Protein AF-A0A714VJA6-F1 (afdb_monomer)

Mean predicted aligned error: 13.29 Å

InterPro domains:
  IPR001387 Cro/C1-type, helix-turn-helix domain [cd00093] (18-53)
  IPR010982 Lambda repressor-like, DNA-binding domain superfamily [G3DSA:1.10.260.40] (7-80)
  IPR010982 Lambda repressor-like, DNA-binding domain superfamily [SSF47413] (8-69)
  IPR031856 Bacterial antitoxin YdaS-like [PF15943] (9-71)

Radius of gyration: 27.44 Å; Cα contacts (8 Å, |Δi|>4): 83; chains: 1; bounding box: 68×62×43 Å

Organism: NCBI:txid220341

Foldseek 3Di:
DQDFLVLLQVLQVLLPHLVSVCVQQVHDSVVSVCCRSNVDQDDLVCQVSSCVSNVNPGHSCSRCVPDPVVVVVVPVPPPVPPPPPPPDCPDVVVVVVVVVVVVVPPD

pLDDT: mean 80.27, std 17.68, range [41.12, 96.56]

Structure (mmCIF, N/CA/C/O backbone):
data_AF-A0A714VJA6-F1
#
_entry.id   AF-A0A714VJA6-F1
#
loop_
_atom_site.group_PDB
_atom_site.id
_atom_site.type_symbol
_atom_site.label_atom_id
_atom_site.label_alt_id
_atom_site.label_comp_id
_atom_site.label_asym_id
_atom_site.label_entity_id
_atom_site.label_seq_id
_atom_site.pdbx_PDB_ins_code
_atom_site.Cartn_x
_atom_site.Cartn_y
_atom_site.Cartn_z
_atom_site.occupancy
_atom_site.B_iso_or_equiv
_atom_site.auth_seq_id
_atom_site.auth_comp_id
_atom_site.auth_asym_id
_atom_site.auth_atom_id
_atom_site.pdbx_PDB_model_num
ATOM 1 N N . MET A 1 1 ? 10.884 11.547 -15.392 1.00 52.66 1 MET A N 1
ATOM 2 C CA . MET A 1 1 ? 11.074 11.297 -13.942 1.00 52.66 1 MET A CA 1
ATOM 3 C C . MET A 1 1 ? 9.974 10.355 -13.475 1.00 52.66 1 MET A C 1
ATOM 5 O O . MET A 1 1 ? 8.820 10.625 -13.784 1.00 52.66 1 MET A O 1
ATOM 9 N N . LYS A 1 2 ? 10.295 9.232 -12.818 1.00 59.97 2 LYS A N 1
ATOM 10 C CA . LYS A 1 2 ? 9.258 8.334 -12.275 1.00 59.97 2 LYS A CA 1
ATOM 11 C C . LYS A 1 2 ? 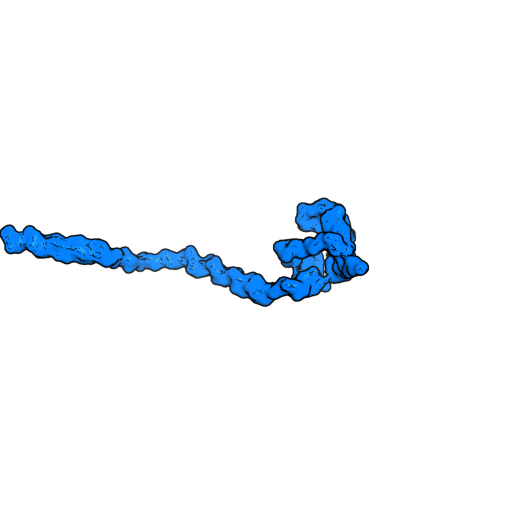8.635 9.003 -11.046 1.00 59.97 2 LYS A C 1
ATOM 13 O O . LYS A 1 2 ? 9.370 9.453 -10.172 1.00 59.97 2 LYS A O 1
ATOM 18 N N . LYS A 1 3 ? 7.308 9.133 -11.020 1.00 73.75 3 LYS A N 1
ATOM 19 C CA . LYS A 1 3 ? 6.573 9.774 -9.921 1.00 73.75 3 LYS A CA 1
ATOM 20 C C . LYS A 1 3 ? 6.476 8.783 -8.758 1.00 73.75 3 LYS A C 1
ATOM 22 O O . LYS A 1 3 ? 6.010 7.663 -8.951 1.00 73.75 3 LYS A O 1
ATOM 27 N N . GLU A 1 4 ? 6.960 9.177 -7.582 1.00 85.44 4 GLU A N 1
ATOM 28 C CA . GLU A 1 4 ? 6.865 8.366 -6.362 1.00 85.44 4 GLU A CA 1
ATOM 29 C C . GLU A 1 4 ? 5.384 8.188 -5.974 1.00 85.44 4 GLU A C 1
ATOM 31 O O . GLU A 1 4 ? 4.603 9.141 -6.040 1.00 85.44 4 GLU A O 1
ATOM 36 N N . ASN A 1 5 ? 4.979 6.982 -5.567 1.00 90.00 5 ASN A N 1
ATOM 37 C CA . ASN A 1 5 ? 3.635 6.726 -5.053 1.00 90.00 5 ASN A CA 1
ATOM 38 C C . ASN A 1 5 ? 3.557 7.172 -3.584 1.00 90.00 5 ASN A C 1
ATOM 40 O O . ASN A 1 5 ? 3.787 6.395 -2.652 1.00 90.00 5 ASN A O 1
ATOM 44 N N . TYR A 1 6 ? 3.266 8.460 -3.394 1.00 92.44 6 TYR A N 1
ATOM 45 C CA . TYR A 1 6 ? 3.201 9.094 -2.078 1.00 92.44 6 TYR A CA 1
ATOM 46 C C . TYR A 1 6 ? 2.137 8.463 -1.168 1.00 92.44 6 TYR A C 1
ATOM 48 O O . TYR A 1 6 ? 2.407 8.215 0.009 1.00 92.44 6 TYR A O 1
ATOM 56 N N . SER A 1 7 ? 0.964 8.129 -1.711 1.00 93.69 7 SER A N 1
ATOM 57 C CA . SER A 1 7 ? -0.127 7.502 -0.956 1.00 93.69 7 SER A CA 1
ATOM 58 C C . SER A 1 7 ? 0.296 6.145 -0.392 1.00 93.69 7 SER A C 1
ATOM 60 O O . SER A 1 7 ? 0.097 5.862 0.790 1.00 93.69 7 SER A O 1
ATOM 62 N N . PHE A 1 8 ? 0.986 5.330 -1.194 1.00 94.88 8 PHE A N 1
ATOM 63 C CA . PHE A 1 8 ? 1.498 4.040 -0.736 1.00 94.88 8 PHE A CA 1
ATOM 64 C C . PHE A 1 8 ? 2.643 4.181 0.284 1.00 94.88 8 PHE A C 1
ATOM 66 O O . PHE A 1 8 ? 2.717 3.424 1.254 1.00 94.88 8 PHE A O 1
ATOM 73 N N . LYS A 1 9 ? 3.512 5.187 0.128 1.00 94.69 9 LYS A N 1
ATOM 74 C CA . LYS A 1 9 ? 4.556 5.506 1.116 1.00 94.69 9 LYS A CA 1
ATOM 75 C C . LYS A 1 9 ? 3.957 5.896 2.470 1.00 94.69 9 LYS A C 1
ATOM 77 O O . LYS A 1 9 ? 4.416 5.410 3.503 1.00 94.69 9 LYS A O 1
ATOM 82 N N . ARG A 1 10 ? 2.907 6.721 2.466 1.00 95.56 10 ARG A N 1
ATOM 83 C CA . ARG A 1 10 ? 2.138 7.078 3.666 1.00 95.56 10 ARG A CA 1
ATOM 84 C C . ARG A 1 10 ? 1.473 5.849 4.288 1.00 95.56 10 ARG A C 1
ATOM 86 O O . ARG A 1 10 ? 1.571 5.671 5.497 1.00 95.56 10 ARG A O 1
ATOM 93 N N . ALA A 1 11 ? 0.887 4.963 3.481 1.00 95.19 11 ALA A N 1
ATOM 94 C CA . ALA A 1 11 ? 0.321 3.704 3.971 1.00 95.19 11 ALA A CA 1
ATOM 95 C C . ALA A 1 11 ? 1.371 2.842 4.691 1.00 95.19 11 ALA A C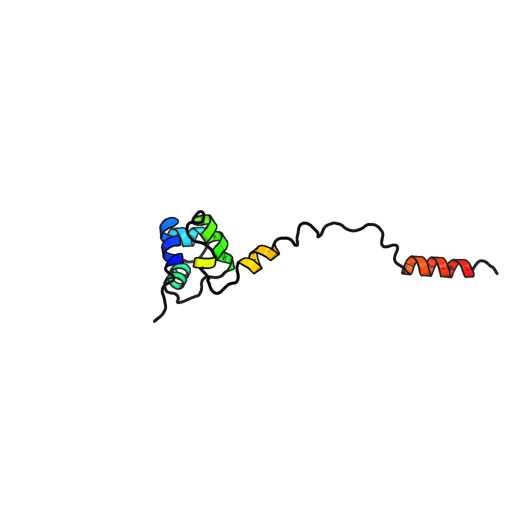 1
ATOM 97 O O . ALA A 1 11 ? 1.112 2.324 5.775 1.00 95.19 11 ALA A O 1
ATOM 98 N N . CYS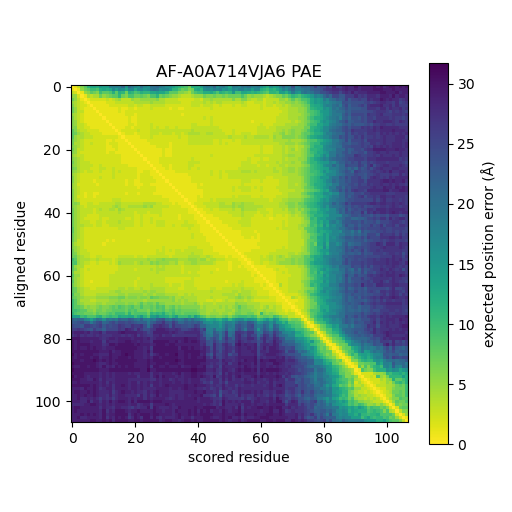 A 1 12 ? 2.584 2.743 4.134 1.00 95.00 12 CYS A N 1
ATOM 99 C CA . CYS A 1 12 ? 3.694 2.060 4.796 1.00 95.00 12 CYS A CA 1
ATOM 100 C C . CYS A 1 12 ? 4.008 2.693 6.156 1.00 95.00 12 CYS A C 1
ATOM 102 O O . CYS A 1 12 ? 4.207 1.961 7.115 1.00 95.00 12 CYS A O 1
ATOM 104 N N . ALA A 1 13 ? 4.024 4.025 6.268 1.00 94.56 13 ALA A N 1
ATOM 105 C CA . ALA A 1 13 ? 4.288 4.705 7.536 1.00 94.56 13 ALA A CA 1
ATOM 106 C C . ALA A 1 13 ? 3.232 4.383 8.610 1.00 94.56 13 ALA A C 1
ATOM 108 O O . ALA A 1 13 ? 3.597 4.103 9.748 1.00 94.56 13 ALA A O 1
ATOM 109 N N . VAL A 1 14 ? 1.947 4.336 8.239 1.00 94.62 14 VAL A N 1
ATOM 110 C CA . VAL A 1 14 ? 0.839 3.995 9.155 1.00 94.62 14 VAL A CA 1
ATOM 111 C C . VAL A 1 14 ? 0.947 2.559 9.681 1.00 94.62 14 VAL A C 1
ATOM 113 O O . VAL A 1 14 ? 0.672 2.309 10.849 1.00 94.62 14 VAL A O 1
ATOM 116 N N . VAL A 1 15 ? 1.376 1.618 8.837 1.00 92.94 15 VAL A N 1
ATOM 117 C CA . VAL A 1 15 ? 1.480 0.186 9.184 1.00 92.94 15 VAL A CA 1
ATOM 118 C C . VAL A 1 15 ? 2.750 -0.144 9.994 1.00 92.94 15 VAL A C 1
ATOM 120 O O . VAL A 1 15 ? 2.872 -1.246 10.522 1.00 92.94 15 VAL A O 1
ATOM 123 N N . GLY A 1 16 ? 3.696 0.793 10.134 1.00 93.94 16 GLY A N 1
ATOM 124 C CA . GLY A 1 16 ? 4.963 0.578 10.855 1.00 93.94 16 GLY A CA 1
ATOM 125 C C . GLY A 1 16 ? 6.193 0.402 9.955 1.00 93.94 16 GLY A C 1
ATOM 126 O O . GLY A 1 16 ? 7.213 -0.139 10.374 1.00 93.94 16 GLY A O 1
ATOM 127 N N . GLY A 1 17 ? 6.115 0.852 8.704 1.00 95.69 17 GLY A N 1
ATOM 128 C CA . GLY A 1 17 ? 7.215 0.922 7.744 1.00 95.69 17 GLY A CA 1
ATOM 129 C C . GLY A 1 17 ? 7.095 -0.047 6.564 1.00 95.69 17 GLY A C 1
ATOM 130 O O . GLY A 1 17 ? 6.193 -0.881 6.477 1.00 95.69 17 GLY A O 1
ATOM 131 N N . GLN A 1 18 ? 8.048 0.050 5.631 1.00 95.56 18 GLN A N 1
ATOM 132 C CA . GLN A 1 18 ? 8.076 -0.776 4.413 1.00 95.56 18 GLN A CA 1
ATOM 133 C C . GLN A 1 18 ? 8.226 -2.272 4.729 1.00 95.56 18 GLN A C 1
ATOM 135 O O . GLN A 1 18 ? 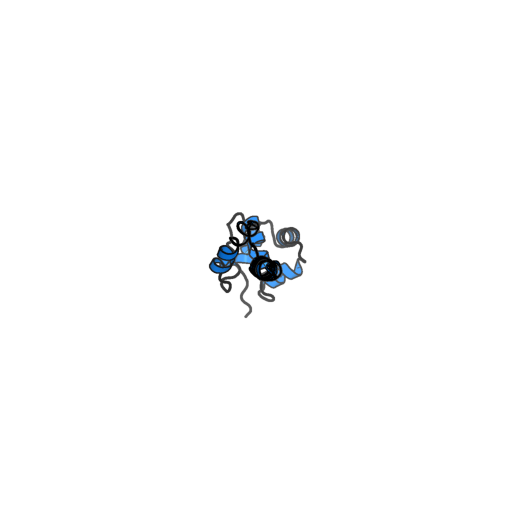7.573 -3.100 4.103 1.00 95.56 18 GLN A O 1
ATOM 140 N N . SER A 1 19 ? 9.045 -2.620 5.726 1.00 95.56 19 SER A N 1
ATOM 141 C CA . SER A 1 19 ? 9.252 -4.009 6.154 1.00 95.56 19 SER A CA 1
ATOM 142 C C . SER A 1 19 ? 8.004 -4.615 6.798 1.00 95.56 19 SER A C 1
ATOM 144 O O . SER A 1 19 ? 7.717 -5.788 6.573 1.00 95.56 19 SER A O 1
ATOM 146 N N . ALA A 1 20 ? 7.251 -3.827 7.573 1.00 95.88 20 ALA A N 1
ATOM 147 C CA . ALA A 1 20 ? 5.984 -4.264 8.158 1.00 95.88 20 ALA A CA 1
ATOM 148 C C . ALA A 1 20 ? 4.933 -4.491 7.062 1.00 95.88 20 ALA A C 1
ATOM 150 O O . ALA A 1 20 ? 4.299 -5.542 7.025 1.00 95.88 20 ALA A O 1
ATOM 151 N N . MET A 1 21 ? 4.833 -3.561 6.106 1.00 96.19 21 MET A N 1
ATOM 152 C CA . MET A 1 21 ? 3.952 -3.69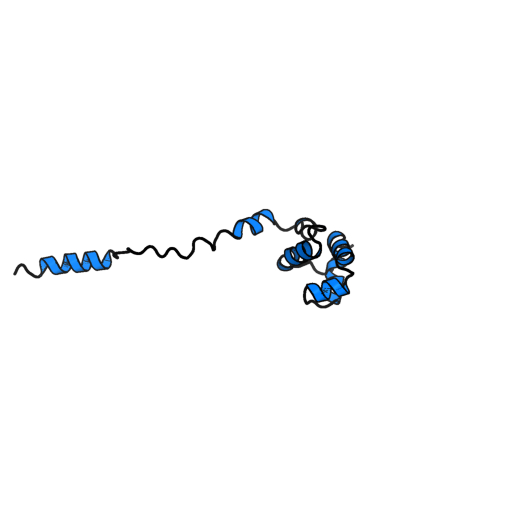6 4.943 1.00 96.19 21 MET A CA 1
ATOM 153 C C . MET A 1 21 ? 4.306 -4.917 4.077 1.00 96.19 21 MET A C 1
ATOM 155 O O . MET A 1 21 ? 3.414 -5.633 3.631 1.00 96.19 21 MET A O 1
ATOM 159 N N . ALA A 1 22 ? 5.597 -5.187 3.861 1.00 96.56 22 ALA A N 1
ATOM 160 C CA . ALA A 1 22 ? 6.065 -6.355 3.113 1.00 96.56 22 ALA A CA 1
ATOM 161 C C . ALA A 1 22 ? 5.610 -7.671 3.762 1.00 96.56 22 ALA A C 1
ATOM 163 O O . ALA A 1 22 ? 5.091 -8.544 3.073 1.00 96.56 22 ALA A O 1
ATOM 164 N N . ARG A 1 23 ? 5.738 -7.780 5.091 1.00 96.25 23 ARG A N 1
ATOM 165 C CA . ARG A 1 23 ? 5.262 -8.941 5.860 1.00 96.25 23 ARG A CA 1
ATOM 166 C C . ARG A 1 23 ? 3.742 -9.066 5.824 1.00 96.25 23 ARG A C 1
ATOM 168 O O . ARG A 1 23 ? 3.234 -10.163 5.652 1.00 96.25 23 ARG A O 1
ATOM 175 N N . LEU A 1 24 ? 3.025 -7.948 5.951 1.00 94.44 24 LEU A N 1
ATOM 176 C CA . LEU A 1 24 ? 1.560 -7.927 5.926 1.00 94.44 24 LEU A CA 1
ATOM 177 C C . LEU A 1 24 ? 1.002 -8.419 4.588 1.00 94.44 24 LEU A C 1
ATOM 179 O O . LEU A 1 24 ? 0.008 -9.136 4.558 1.00 94.44 24 LEU A O 1
ATOM 183 N N . LEU A 1 25 ? 1.634 -8.020 3.484 1.00 93.81 25 LEU A N 1
ATOM 184 C CA . LEU A 1 25 ? 1.207 -8.379 2.131 1.00 93.81 25 LEU A CA 1
ATOM 185 C C . LEU A 1 25 ? 1.835 -9.679 1.612 1.00 93.81 25 LEU A C 1
ATOM 187 O O . LEU A 1 25 ? 1.572 -10.034 0.460 1.00 93.81 25 LEU A O 1
ATOM 191 N N . ASP A 1 26 ? 2.666 -10.337 2.421 1.00 95.62 26 ASP A N 1
ATOM 192 C CA . ASP A 1 26 ? 3.470 -11.502 2.048 1.00 95.62 26 ASP A CA 1
ATOM 193 C C . ASP A 1 26 ? 4.232 -11.290 0.726 1.00 95.62 26 ASP A C 1
ATOM 195 O O . ASP A 1 26 ? 4.072 -11.992 -0.273 1.00 95.62 26 ASP A O 1
ATOM 199 N N . VAL A 1 27 ? 5.014 -10.208 0.676 1.00 95.50 27 VAL A N 1
ATOM 200 C CA . VAL A 1 27 ? 5.832 -9.847 -0.488 1.00 95.50 27 VAL A CA 1
ATOM 201 C C . VAL A 1 27 ? 7.259 -9.525 -0.106 1.00 95.50 27 VAL A C 1
ATOM 203 O O . VAL A 1 27 ? 7.578 -9.161 1.025 1.00 95.50 27 VAL A O 1
ATOM 206 N N . SER A 1 28 ? 8.135 -9.579 -1.106 1.00 95.94 28 SER A N 1
ATOM 207 C CA . SER A 1 28 ? 9.521 -9.176 -0.926 1.00 95.94 28 SER A CA 1
ATOM 208 C C . SER A 1 28 ? 9.624 -7.663 -0.622 1.00 95.94 28 SER A C 1
ATOM 210 O O . SER A 1 28 ? 8.950 -6.855 -1.275 1.00 95.94 28 SER A O 1
ATOM 212 N N . PRO A 1 29 ? 10.498 -7.230 0.308 1.00 94.31 29 PRO A N 1
ATOM 213 C CA . PRO A 1 29 ? 10.761 -5.807 0.549 1.00 94.31 29 PRO A CA 1
ATOM 214 C C . PRO A 1 29 ? 11.175 -5.013 -0.711 1.00 94.31 29 PRO A C 1
ATOM 216 O O . PRO A 1 29 ? 10.725 -3.873 -0.870 1.00 94.31 29 PRO A O 1
ATOM 219 N N . PRO A 1 30 ? 11.954 -5.581 -1.662 1.00 95.50 30 PRO A N 1
ATOM 220 C CA . PRO A 1 30 ? 12.215 -4.933 -2.946 1.00 95.50 30 PRO A CA 1
ATOM 221 C C . PRO A 1 30 ? 10.948 -4.609 -3.747 1.00 95.50 30 PRO A C 1
ATOM 223 O O . PRO A 1 30 ? 10.901 -3.555 -4.380 1.00 95.50 30 PRO A O 1
ATOM 226 N N . SER A 1 31 ? 9.910 -5.455 -3.702 1.00 95.44 31 SER A N 1
ATOM 227 C CA . SER A 1 31 ? 8.629 -5.188 -4.375 1.00 95.44 31 SER A CA 1
ATOM 228 C C . SER A 1 31 ? 7.963 -3.928 -3.823 1.00 95.44 31 SER A C 1
ATOM 230 O O . SER A 1 31 ? 7.548 -3.066 -4.595 1.00 95.44 31 SER A O 1
ATOM 232 N N . VAL A 1 32 ? 7.944 -3.772 -2.496 1.00 95.56 32 VAL A N 1
ATOM 233 C CA . VAL A 1 32 ? 7.409 -2.577 -1.821 1.00 95.56 32 VAL A CA 1
ATOM 234 C C . VAL A 1 32 ? 8.174 -1.324 -2.254 1.00 95.56 32 VAL A C 1
ATOM 236 O O 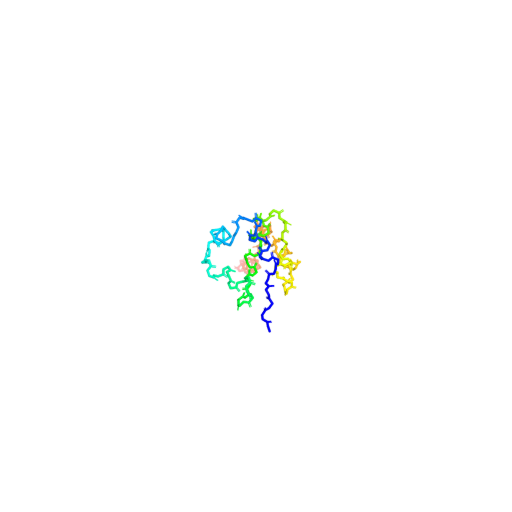. VAL A 1 32 ? 7.565 -0.329 -2.647 1.00 95.56 32 VAL A O 1
ATOM 239 N N . ASN A 1 33 ? 9.508 -1.384 -2.272 1.00 94.69 33 ASN A N 1
ATOM 240 C CA . ASN A 1 33 ? 10.346 -0.268 -2.717 1.00 94.69 33 ASN A CA 1
ATOM 241 C C . ASN A 1 33 ? 10.105 0.095 -4.196 1.00 94.69 33 ASN A C 1
ATOM 243 O O . ASN A 1 33 ? 10.070 1.272 -4.554 1.00 94.69 33 ASN A O 1
ATOM 247 N N . GLN A 1 34 ? 9.900 -0.898 -5.067 1.00 94.38 34 GLN A N 1
ATOM 248 C CA . GLN A 1 34 ? 9.573 -0.662 -6.478 1.00 94.38 34 GLN A CA 1
ATOM 249 C C . GLN A 1 34 ? 8.221 0.037 -6.657 1.00 94.38 34 GLN A C 1
ATOM 251 O O . GLN A 1 34 ? 8.114 0.894 -7.537 1.00 94.38 34 GLN A O 1
ATOM 256 N N . TRP A 1 35 ? 7.219 -0.295 -5.836 1.00 95.06 35 TRP A N 1
ATOM 257 C CA . TRP A 1 35 ? 5.912 0.371 -5.851 1.00 95.06 35 TRP A CA 1
ATOM 258 C C . TRP A 1 35 ? 6.001 1.815 -5.366 1.00 95.06 35 TRP A C 1
ATOM 260 O O . TRP A 1 35 ? 5.433 2.705 -5.995 1.00 95.06 35 TRP A O 1
ATOM 270 N N . ILE A 1 36 ? 6.776 2.068 -4.306 1.00 93.50 36 ILE A N 1
ATOM 271 C CA . ILE A 1 36 ? 7.027 3.427 -3.805 1.00 93.50 36 ILE A CA 1
ATOM 272 C C . ILE A 1 36 ? 7.713 4.262 -4.884 1.00 93.50 36 ILE A C 1
ATOM 274 O O . ILE A 1 36 ? 7.228 5.330 -5.231 1.00 93.50 36 ILE A O 1
ATOM 278 N N . LYS A 1 37 ? 8.789 3.756 -5.493 1.00 91.69 37 LYS A N 1
ATOM 279 C CA . LYS A 1 37 ? 9.538 4.474 -6.537 1.00 91.69 37 LYS A CA 1
ATOM 280 C C . LYS A 1 37 ? 8.804 4.586 -7.882 1.00 91.69 37 LYS A C 1
ATOM 282 O O . LYS A 1 37 ? 9.361 5.151 -8.823 1.00 91.69 37 LYS A O 1
ATOM 287 N N . GLY A 1 38 ? 7.612 3.998 -8.015 1.00 89.88 38 GLY A N 1
ATOM 288 C CA . GLY A 1 38 ? 6.880 3.945 -9.282 1.00 89.88 38 GLY A CA 1
ATOM 289 C C . GLY A 1 38 ? 7.628 3.182 -10.383 1.00 89.88 38 GLY A C 1
ATOM 290 O O . GLY A 1 38 ? 7.404 3.413 -11.567 1.00 89.88 38 GLY A O 1
ATOM 291 N N . VAL A 1 39 ? 8.564 2.296 -10.015 1.00 91.81 39 VAL A N 1
ATOM 292 C CA . VAL A 1 39 ? 9.277 1.425 -10.966 1.00 91.81 39 VAL A CA 1
ATOM 293 C C . VAL A 1 39 ? 8.344 0.335 -11.472 1.00 91.81 39 VAL A C 1
ATOM 295 O O . VAL A 1 39 ? 8.380 0.010 -12.655 1.00 91.81 39 VAL A O 1
ATOM 298 N N . ARG A 1 40 ? 7.512 -0.195 -10.572 1.00 91.94 40 ARG A N 1
ATOM 299 C CA . ARG A 1 40 ? 6.456 -1.158 -10.865 1.00 91.94 40 ARG A CA 1
ATOM 300 C C . ARG A 1 40 ? 5.143 -0.622 -10.312 1.00 91.94 40 ARG A C 1
ATOM 302 O O . ARG A 1 40 ? 5.119 -0.056 -9.223 1.00 91.94 40 ARG A O 1
ATOM 309 N N . GLN A 1 41 ? 4.054 -0.829 -11.039 1.00 90.88 41 GLN A N 1
ATOM 310 C CA . GLN A 1 41 ? 2.723 -0.466 -10.568 1.00 90.88 41 GLN A CA 1
ATOM 311 C C . GLN A 1 41 ? 2.267 -1.405 -9.438 1.00 90.88 41 GLN A C 1
ATOM 313 O O . GLN A 1 41 ? 2.535 -2.610 -9.471 1.00 90.88 41 GLN A O 1
ATOM 318 N N . LEU A 1 42 ? 1.578 -0.851 -8.437 1.00 93.00 42 LEU A N 1
ATOM 319 C CA . LEU A 1 42 ? 0.967 -1.623 -7.355 1.00 93.00 42 LEU A CA 1
ATOM 320 C C . LEU A 1 42 ? -0.209 -2.448 -7.916 1.00 93.00 42 LEU A C 1
ATOM 322 O O . LEU A 1 42 ? -1.103 -1.850 -8.513 1.00 93.00 42 LEU A O 1
ATOM 326 N N . PRO A 1 43 ? -0.254 -3.781 -7.748 1.00 92.56 43 PRO A N 1
ATOM 327 C CA . PRO A 1 43 ? -1.372 -4.600 -8.220 1.00 92.56 43 PRO A CA 1
ATOM 328 C C . PRO A 1 43 ? -2.690 -4.215 -7.537 1.00 92.56 43 PRO A C 1
ATOM 330 O O . PRO A 1 43 ? -2.723 -4.078 -6.314 1.00 92.56 43 PRO A O 1
ATOM 333 N N . ALA A 1 44 ? -3.774 -4.093 -8.311 1.00 91.88 44 ALA A N 1
ATOM 334 C CA . ALA A 1 44 ? -5.088 -3.702 -7.791 1.00 91.88 44 ALA A CA 1
ATOM 335 C C . ALA A 1 44 ? -5.598 -4.683 -6.717 1.00 91.88 44 ALA A C 1
ATOM 337 O O . ALA A 1 44 ? -6.105 -4.272 -5.682 1.00 91.88 44 ALA A O 1
ATOM 338 N N . GLU A 1 45 ? -5.350 -5.979 -6.886 1.00 90.62 45 GLU A N 1
ATOM 339 C CA . GLU A 1 45 ? -5.731 -7.027 -5.925 1.00 90.62 45 GLU A CA 1
ATOM 340 C C . GLU A 1 45 ? -5.205 -6.789 -4.497 1.00 90.62 45 GLU A C 1
ATOM 342 O O . GLU A 1 45 ? -5.788 -7.270 -3.527 1.00 90.62 45 GLU A O 1
ATOM 347 N N . ARG A 1 46 ? -4.116 -6.021 -4.343 1.00 93.06 46 ARG A N 1
ATOM 348 C CA . ARG A 1 46 ? -3.492 -5.733 -3.043 1.00 93.06 46 ARG A CA 1
ATOM 349 C C . ARG A 1 46 ? -4.024 -4.461 -2.385 1.00 93.06 46 ARG A C 1
ATOM 351 O O . ARG A 1 46 ? -3.888 -4.321 -1.170 1.00 93.06 46 ARG A O 1
ATOM 358 N N . CYS A 1 47 ? -4.643 -3.552 -3.140 1.00 93.94 47 CYS A N 1
ATOM 359 C CA . CYS A 1 47 ? -5.163 -2.286 -2.614 1.00 93.94 47 CYS A CA 1
ATOM 360 C C . CYS A 1 47 ? -6.156 -2.482 -1.450 1.00 93.94 47 CYS A C 1
ATOM 362 O O . CYS A 1 47 ? -5.956 -1.836 -0.421 1.00 93.94 47 CYS A O 1
ATOM 364 N N . PRO A 1 48 ? -7.119 -3.430 -1.504 1.00 92.50 48 PRO A N 1
ATOM 365 C CA . PRO A 1 48 ? -8.041 -3.653 -0.388 1.00 92.50 48 PRO A CA 1
ATOM 366 C C . PRO A 1 48 ? -7.352 -4.121 0.899 1.00 92.50 48 PRO A C 1
ATOM 368 O O . PRO A 1 48 ? -7.800 -3.806 1.999 1.00 92.50 48 PRO A O 1
ATOM 371 N N . ALA A 1 49 ? -6.263 -4.890 0.797 1.00 93.44 49 ALA A N 1
ATOM 372 C CA . ALA A 1 49 ? -5.501 -5.318 1.971 1.00 93.44 49 ALA A CA 1
ATOM 373 C C . ALA A 1 49 ? -4.787 -4.130 2.638 1.00 93.44 49 ALA A C 1
ATOM 375 O O . ALA A 1 49 ? -4.773 -4.027 3.863 1.00 93.44 49 ALA A O 1
ATOM 376 N N . ILE A 1 50 ? -4.260 -3.204 1.833 1.00 95.00 50 ILE A N 1
ATOM 377 C CA . ILE A 1 50 ? -3.594 -1.983 2.305 1.00 95.00 50 ILE A CA 1
ATOM 378 C C . ILE A 1 50 ? -4.599 -1.029 2.964 1.00 95.00 50 ILE A C 1
ATOM 380 O O . ILE A 1 50 ? -4.333 -0.508 4.047 1.00 95.00 50 ILE A O 1
ATOM 384 N N . GLU A 1 51 ? -5.768 -0.829 2.356 1.00 94.94 51 GLU A N 1
ATOM 385 C CA . GLU A 1 51 ? -6.830 0.007 2.929 1.00 94.94 51 GLU A CA 1
ATOM 386 C C . GLU A 1 51 ? -7.272 -0.516 4.306 1.00 94.94 51 GLU A C 1
ATOM 388 O O . GLU A 1 51 ? -7.331 0.242 5.277 1.00 94.94 51 GLU A O 1
ATOM 393 N N . ARG A 1 52 ? -7.474 -1.836 4.441 1.00 93.69 52 ARG A N 1
ATOM 394 C CA . ARG A 1 52 ? -7.793 -2.467 5.735 1.00 93.69 52 ARG A CA 1
ATOM 395 C C . ARG A 1 52 ? -6.660 -2.320 6.748 1.00 93.69 52 ARG A C 1
ATOM 397 O O . ARG A 1 52 ? -6.919 -1.982 7.901 1.00 93.69 52 ARG A O 1
ATOM 404 N N . ALA A 1 53 ? -5.414 -2.532 6.325 1.00 93.81 53 ALA A N 1
ATOM 405 C CA . ALA A 1 53 ? -4.240 -2.390 7.186 1.00 93.81 53 ALA A CA 1
ATOM 406 C C . ALA A 1 53 ? -4.075 -0.960 7.722 1.00 93.81 53 ALA A C 1
ATOM 408 O O . ALA A 1 53 ? -3.676 -0.765 8.867 1.00 93.81 53 ALA A O 1
ATOM 409 N N . THR A 1 54 ? -4.426 0.038 6.910 1.00 94.62 54 THR A N 1
ATOM 410 C CA . THR A 1 54 ? -4.412 1.453 7.305 1.00 94.62 54 THR A CA 1
ATOM 411 C C . THR A 1 54 ? -5.698 1.914 7.990 1.00 94.62 54 THR A C 1
ATOM 413 O O . THR A 1 54 ? -5.806 3.094 8.318 1.00 94.62 54 THR A O 1
ATOM 416 N N . ARG A 1 55 ? -6.670 1.017 8.219 1.00 91.50 55 ARG A N 1
ATOM 417 C CA . ARG A 1 55 ? -7.990 1.330 8.796 1.00 91.50 55 ARG A CA 1
ATOM 418 C C . ARG A 1 55 ? -8.708 2.470 8.055 1.00 91.50 55 ARG A C 1
ATOM 420 O O . ARG A 1 55 ? -9.304 3.337 8.684 1.00 91.50 55 ARG A O 1
ATOM 427 N N . GLY A 1 56 ? -8.607 2.489 6.725 1.00 91.31 56 GLY A N 1
ATOM 428 C CA . GLY A 1 56 ? -9.182 3.544 5.879 1.00 91.31 56 GLY A CA 1
ATOM 429 C C . GLY A 1 56 ? -8.373 4.846 5.841 1.00 91.31 56 GLY A C 1
ATOM 430 O O . GLY A 1 56 ? -8.828 5.828 5.267 1.00 91.31 56 GLY A O 1
ATOM 431 N N . GLY A 1 57 ? -7.169 4.880 6.422 1.00 91.19 57 GLY A N 1
ATOM 432 C CA . GLY A 1 57 ? -6.282 6.043 6.343 1.00 91.19 57 GLY A CA 1
ATOM 433 C C . GLY A 1 57 ? -5.741 6.311 4.934 1.00 91.19 57 GLY A C 1
ATOM 434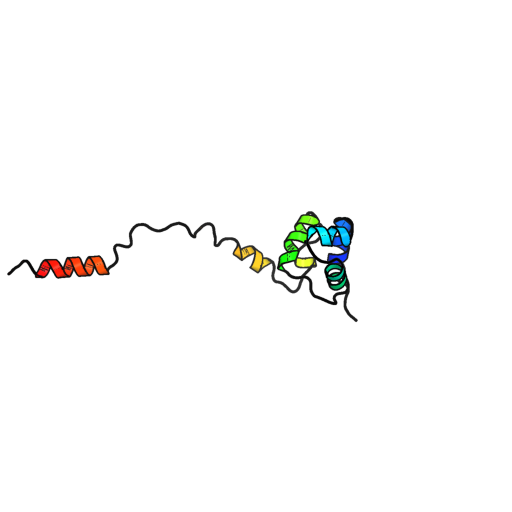 O O . GLY A 1 57 ? -5.371 7.448 4.638 1.00 91.19 57 GLY A O 1
ATOM 435 N N . VAL A 1 58 ? -5.684 5.281 4.083 1.00 93.69 58 VAL A N 1
ATOM 436 C CA . VAL A 1 58 ? -5.363 5.384 2.654 1.00 93.69 58 VAL A CA 1
ATOM 437 C C . VAL A 1 58 ? -6.349 4.529 1.864 1.00 93.69 58 VAL A C 1
ATOM 439 O O . VAL A 1 58 ? -6.415 3.316 2.071 1.00 93.69 58 VAL A O 1
ATOM 442 N N . LEU A 1 59 ? -7.090 5.161 0.955 1.00 93.31 59 LEU A N 1
ATOM 443 C CA . LEU A 1 59 ? -8.124 4.504 0.154 1.00 93.31 59 LEU A CA 1
ATOM 444 C C . LEU A 1 59 ? -7.555 3.791 -1.084 1.00 93.31 59 LEU A C 1
ATOM 446 O O . LEU A 1 59 ? -6.486 4.142 -1.595 1.00 93.31 59 LEU A O 1
ATOM 450 N N . CYS A 1 60 ? -8.290 2.808 -1.616 1.00 93.31 60 CYS A N 1
ATOM 451 C CA . CYS A 1 60 ? -7.919 2.126 -2.862 1.00 93.31 60 CYS A CA 1
ATOM 452 C C . CYS A 1 60 ? -7.785 3.104 -4.046 1.00 93.31 60 CYS A C 1
ATOM 454 O O . CYS A 1 60 ? -6.858 2.987 -4.851 1.00 93.31 60 CYS A O 1
ATOM 456 N N . GLU A 1 61 ? -8.664 4.103 -4.106 1.00 92.81 61 GLU A N 1
ATOM 457 C CA . GLU A 1 61 ? -8.702 5.166 -5.112 1.00 92.81 61 GLU A CA 1
ATOM 458 C C . GLU A 1 61 ? -7.444 6.046 -5.071 1.00 92.81 61 GLU A C 1
ATOM 460 O O . GLU A 1 61 ? -6.960 6.485 -6.112 1.00 92.81 61 GLU A O 1
ATOM 465 N N . GLU A 1 62 ? -6.870 6.265 -3.883 1.00 91.81 62 GLU A N 1
ATOM 466 C CA . GLU A 1 62 ? -5.621 7.019 -3.720 1.00 91.81 62 GLU A CA 1
ATOM 467 C C . GLU A 1 62 ? -4.396 6.215 -4.165 1.00 91.81 62 GLU A C 1
ATOM 469 O O . GLU A 1 62 ? -3.403 6.784 -4.623 1.00 91.81 62 GLU A O 1
ATOM 474 N N . LEU A 1 63 ? -4.438 4.890 -3.998 1.00 92.19 63 LEU A N 1
ATOM 475 C CA . LEU A 1 63 ? -3.346 3.990 -4.374 1.00 92.19 63 LEU A CA 1
ATOM 476 C C . LEU A 1 63 ? -3.283 3.764 -5.887 1.00 92.19 63 LEU A C 1
ATOM 478 O O . LEU A 1 63 ? -2.189 3.671 -6.454 1.00 92.19 63 LEU A O 1
ATOM 482 N N . ARG A 1 64 ? -4.455 3.632 -6.516 1.00 91.44 64 ARG A N 1
ATOM 483 C CA . ARG A 1 64 ? -4.650 3.318 -7.936 1.00 91.44 64 ARG A CA 1
ATOM 484 C C . ARG A 1 64 ? -5.809 4.155 -8.490 1.00 91.44 64 ARG A C 1
ATOM 486 O O . ARG A 1 64 ? -6.923 3.640 -8.601 1.00 91.44 64 ARG A O 1
ATOM 493 N N . PRO A 1 65 ? -5.554 5.424 -8.857 1.00 90.50 65 PRO A N 1
ATOM 494 C CA . PRO A 1 65 ? -6.572 6.293 -9.453 1.00 90.50 65 PRO A CA 1
ATOM 495 C C . PRO A 1 65 ? -6.941 5.889 -10.888 1.00 90.50 65 PRO A C 1
ATOM 497 O O . PRO A 1 65 ? -7.919 6.377 -11.438 1.00 90.50 65 PRO A O 1
ATOM 500 N N . ASP A 1 66 ? -6.158 5.010 -11.511 1.00 90.19 66 ASP A N 1
ATOM 501 C CA . ASP A 1 66 ? -6.379 4.489 -12.861 1.00 90.19 66 ASP A CA 1
ATOM 502 C C . ASP A 1 66 ? -7.403 3.341 -12.923 1.00 90.19 66 ASP A C 1
ATOM 504 O O . ASP A 1 66 ? -7.759 2.898 -14.012 1.00 90.19 66 ASP A O 1
ATOM 508 N N . VAL A 1 67 ? -7.867 2.841 -11.774 1.00 88.69 67 VAL A N 1
ATOM 509 C CA . VAL A 1 67 ? -8.834 1.740 -11.681 1.00 88.69 67 VAL A CA 1
ATOM 510 C C . VAL A 1 67 ? -10.194 2.279 -11.245 1.00 88.69 67 VAL A C 1
ATOM 512 O O . VAL A 1 67 ? -10.291 2.980 -10.238 1.00 88.69 67 VAL A O 1
ATOM 515 N N . ASP A 1 68 ? -11.265 1.897 -11.949 1.00 88.38 68 ASP A N 1
ATOM 516 C CA . ASP A 1 68 ? -12.635 2.167 -11.499 1.00 88.38 68 ASP A CA 1
ATOM 517 C C . ASP A 1 68 ? -13.040 1.200 -10.372 1.00 88.38 68 ASP A C 1
ATOM 519 O O . ASP A 1 68 ? -13.631 0.133 -10.575 1.00 88.38 68 ASP A O 1
ATOM 523 N N . TRP A 1 69 ? -12.727 1.604 -9.142 1.00 87.44 69 TRP A N 1
ATOM 524 C CA . TRP A 1 69 ? -13.089 0.880 -7.924 1.00 87.44 69 TRP A CA 1
ATOM 525 C C . TRP A 1 69 ? -14.596 0.792 -7.694 1.00 87.44 69 TRP A C 1
ATOM 527 O O . TRP A 1 69 ? -15.068 -0.146 -7.046 1.00 87.44 69 TRP A O 1
ATOM 537 N N . SER A 1 70 ? -15.370 1.736 -8.236 1.00 83.94 70 SER A N 1
ATOM 538 C CA . SER A 1 70 ? -16.825 1.706 -8.119 1.00 83.94 70 SER A CA 1
ATOM 539 C C . SER A 1 70 ? -17.398 0.504 -8.874 1.00 83.94 70 SER A C 1
ATOM 541 O O . SER A 1 70 ? -18.298 -0.167 -8.368 1.00 83.94 70 SER A O 1
ATOM 543 N N . TYR A 1 71 ? -16.829 0.178 -10.039 1.00 82.81 71 TYR A N 1
ATOM 544 C CA . TYR A 1 71 ? -17.215 -0.986 -10.833 1.00 82.81 71 TYR A CA 1
ATOM 545 C C . TYR A 1 71 ? -16.816 -2.302 -10.156 1.00 82.81 71 TYR A C 1
ATOM 547 O O . TYR A 1 71 ? -17.640 -3.211 -10.033 1.00 82.81 71 TYR A O 1
ATOM 555 N N . LEU A 1 72 ? -15.592 -2.381 -9.624 1.00 80.25 72 LEU A N 1
ATOM 556 C CA . LEU A 1 72 ? -15.117 -3.574 -8.913 1.00 80.25 72 LEU A CA 1
ATOM 557 C C . LEU A 1 72 ? -15.949 -3.882 -7.659 1.00 80.25 72 LEU A C 1
ATOM 559 O O . LEU A 1 72 ? -16.268 -5.043 -7.406 1.00 80.25 72 LEU A O 1
ATOM 563 N N . ARG A 1 73 ? -16.373 -2.860 -6.902 1.00 78.31 73 ARG A N 1
ATOM 564 C CA . ARG A 1 73 ? -17.234 -3.047 -5.719 1.00 78.31 73 ARG A CA 1
ATOM 565 C C . ARG A 1 73 ? -18.641 -3.540 -6.058 1.00 78.31 73 ARG A C 1
ATOM 567 O O . ARG A 1 73 ? -19.220 -4.276 -5.265 1.00 78.31 73 ARG A O 1
ATOM 574 N N . ARG A 1 74 ? -19.187 -3.180 -7.224 1.00 72.81 74 ARG A N 1
ATOM 575 C CA . ARG A 1 74 ? -20.526 -3.622 -7.659 1.00 72.81 74 ARG A CA 1
ATOM 576 C C . ARG A 1 74 ? -20.595 -5.110 -8.012 1.00 72.81 74 ARG A C 1
ATOM 578 O O . ARG A 1 74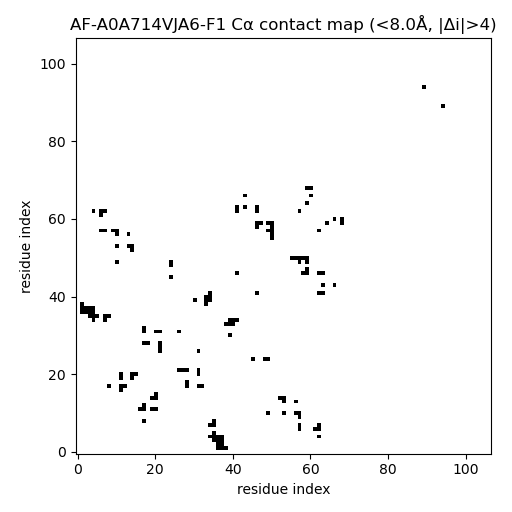 ? -21.685 -5.667 -8.037 1.00 72.81 74 ARG A O 1
ATOM 585 N N . SER A 1 75 ? -19.457 -5.768 -8.235 1.00 62.53 75 SER A N 1
ATOM 586 C CA . SER A 1 75 ? -19.418 -7.164 -8.694 1.00 62.53 75 SER A CA 1
ATOM 587 C C . SER A 1 75 ? -19.587 -8.212 -7.577 1.00 62.53 75 SER A C 1
ATOM 589 O O . SER A 1 75 ? -19.663 -9.401 -7.874 1.00 62.53 75 SER A O 1
ATOM 591 N N . SER A 1 76 ? -19.684 -7.822 -6.296 1.00 56.88 76 SER A N 1
ATOM 592 C CA . SER A 1 76 ? -19.815 -8.777 -5.176 1.00 56.88 76 SER A CA 1
ATOM 593 C C . SER A 1 76 ? -21.235 -9.317 -4.941 1.00 56.88 76 SER A C 1
ATOM 595 O O . SER A 1 76 ? -21.418 -10.187 -4.090 1.00 56.88 76 SER A O 1
ATOM 597 N N . CYS A 1 77 ? -22.247 -8.862 -5.690 1.00 45.34 77 CYS A N 1
ATOM 598 C CA . CYS A 1 77 ? -23.628 -9.321 -5.502 1.00 45.34 77 CYS A CA 1
ATOM 599 C C . CYS A 1 77 ? -24.000 -10.605 -6.270 1.00 45.34 77 CYS A C 1
ATOM 601 O O . CYS A 1 77 ? -25.123 -11.083 -6.125 1.00 45.34 77 CYS A O 1
ATOM 603 N N . TYR A 1 78 ? -23.085 -11.224 -7.024 1.00 54.53 78 TYR A N 1
ATOM 604 C CA . TYR A 1 78 ? -23.409 -12.397 -7.854 1.00 54.53 78 TYR A CA 1
ATOM 605 C C . TYR A 1 78 ? -23.268 -13.774 -7.173 1.00 54.53 78 TYR A C 1
ATOM 607 O O . TYR A 1 78 ? -23.353 -14.793 -7.851 1.00 54.53 78 TYR A O 1
ATOM 615 N N . SER A 1 79 ? -23.109 -13.835 -5.843 1.00 52.25 79 SER A N 1
ATOM 616 C CA . SER A 1 79 ? -22.969 -15.118 -5.118 1.00 52.25 79 SER A CA 1
ATOM 617 C C . SER A 1 79 ? -24.053 -15.413 -4.077 1.00 52.25 79 SER A C 1
ATOM 619 O O . SER A 1 79 ? -24.090 -16.524 -3.558 1.00 52.25 79 SER A O 1
ATOM 621 N N . LEU A 1 80 ? -24.977 -14.486 -3.796 1.00 48.06 80 LEU A N 1
ATOM 622 C CA . LEU A 1 80 ? -26.143 -14.775 -2.940 1.00 48.06 80 LEU A CA 1
ATOM 623 C C . LEU A 1 80 ? -27.340 -15.357 -3.712 1.00 48.06 80 LEU A C 1
ATOM 625 O O . LEU A 1 80 ? -28.274 -15.847 -3.091 1.00 48.06 80 LEU A O 1
ATOM 629 N N . ASN A 1 81 ? -27.286 -15.383 -5.049 1.00 51.06 81 ASN A N 1
ATOM 630 C CA . ASN A 1 81 ? -28.383 -15.849 -5.908 1.00 51.06 81 ASN A CA 1
ATOM 631 C C . ASN A 1 81 ? -27.995 -17.005 -6.848 1.00 51.06 81 ASN A C 1
ATOM 633 O O . ASN A 1 81 ? -28.631 -17.189 -7.880 1.00 51.06 81 ASN A O 1
ATOM 637 N N . MET A 1 82 ? -26.978 -17.809 -6.511 1.00 54.00 82 MET A N 1
ATOM 638 C CA . MET A 1 82 ? -26.572 -18.970 -7.328 1.00 54.00 82 MET A CA 1
ATOM 639 C C . MET A 1 82 ? -26.829 -20.325 -6.643 1.00 54.00 82 MET A C 1
ATOM 641 O O . MET A 1 82 ? -26.148 -21.313 -6.903 1.00 54.00 82 MET A O 1
ATOM 645 N N . SER A 1 83 ? -27.839 -20.382 -5.764 1.00 45.88 83 SER A N 1
ATOM 646 C CA . SER A 1 83 ? -28.353 -21.637 -5.191 1.00 45.88 83 SER A CA 1
ATOM 647 C C . SER A 1 83 ? -29.869 -21.643 -4.951 1.00 45.88 83 SER A C 1
ATOM 649 O O . SER A 1 83 ? -30.359 -22.225 -3.991 1.00 45.88 83 SER A O 1
ATOM 651 N N . MET A 1 84 ? -30.645 -21.050 -5.859 1.00 48.53 84 MET A N 1
ATOM 652 C CA . MET A 1 84 ? -32.012 -21.526 -6.085 1.00 48.53 84 MET A CA 1
ATOM 653 C C . MET A 1 84 ? -31.996 -22.374 -7.353 1.00 48.53 84 MET A C 1
ATOM 655 O O . MET A 1 84 ? -32.221 -21.877 -8.451 1.00 48.53 84 MET A O 1
ATOM 659 N N . LYS A 1 85 ? -31.701 -23.672 -7.211 1.00 55.28 85 LYS A N 1
ATOM 660 C CA . LYS A 1 85 ? -32.210 -24.645 -8.183 1.00 55.28 85 LYS A CA 1
ATOM 661 C C . LYS A 1 85 ? -33.728 -24.507 -8.131 1.00 55.28 85 LYS A C 1
ATOM 663 O O . LYS A 1 85 ? -34.306 -24.819 -7.097 1.00 55.28 85 LYS A O 1
ATOM 668 N N . GLN A 1 86 ? -34.356 -24.011 -9.192 1.00 41.12 86 GLN A N 1
ATOM 669 C CA . GLN A 1 86 ? -35.799 -24.148 -9.339 1.00 41.12 86 GLN A CA 1
ATOM 670 C C . GLN A 1 86 ? -36.087 -25.646 -9.522 1.00 41.12 86 GLN A C 1
ATOM 672 O O . GLN A 1 86 ? -35.607 -26.233 -10.494 1.00 41.12 86 GLN A O 1
ATOM 677 N N . PRO A 1 87 ? -36.799 -26.314 -8.599 1.00 52.88 87 PRO A N 1
ATOM 678 C CA . PRO A 1 87 ? -37.381 -27.603 -8.911 1.00 52.88 87 PRO A CA 1
ATOM 679 C C . PRO A 1 87 ? -38.611 -27.299 -9.769 1.00 52.88 87 PRO A C 1
ATOM 681 O O . PRO A 1 87 ? -39.506 -26.612 -9.284 1.00 52.88 87 PRO A O 1
ATOM 684 N N . ASN A 1 88 ? -38.589 -27.712 -11.043 1.00 58.53 88 ASN A N 1
ATOM 685 C CA . ASN A 1 88 ? -39.737 -28.031 -11.923 1.00 58.53 88 ASN A CA 1
ATOM 686 C C . ASN A 1 88 ? -39.484 -27.719 -13.414 1.00 58.53 88 ASN A C 1
ATOM 688 O O . ASN A 1 88 ? -40.391 -27.274 -14.115 1.00 58.53 88 ASN A O 1
ATOM 692 N N . ASP A 1 89 ? -38.302 -28.039 -13.948 1.00 48.53 89 ASP A N 1
ATOM 693 C CA . ASP A 1 89 ? -38.207 -28.342 -15.380 1.00 48.53 89 ASP A CA 1
ATOM 694 C C . ASP A 1 89 ? -38.790 -29.743 -15.624 1.00 48.53 89 ASP A C 1
ATOM 696 O O . ASP A 1 89 ? -38.072 -30.737 -15.755 1.00 48.53 89 ASP A O 1
ATOM 700 N N . GLU A 1 90 ? -40.123 -29.845 -15.702 1.00 51.91 90 GLU A N 1
ATOM 701 C CA . GLU A 1 90 ? -40.727 -30.881 -16.544 1.00 51.91 90 GLU A CA 1
ATOM 702 C C . GLU A 1 90 ? -40.380 -30.551 -18.002 1.00 51.91 90 GLU A C 1
ATOM 704 O O . GLU A 1 90 ? -41.129 -29.900 -18.746 1.00 51.91 90 GLU A O 1
ATOM 709 N N . ASN A 1 91 ? -39.171 -30.992 -18.354 1.00 60.69 91 ASN A N 1
ATOM 710 C CA . ASN A 1 91 ? -38.546 -30.911 -19.657 1.00 60.69 91 ASN A CA 1
ATOM 711 C C . ASN A 1 91 ? -39.562 -31.318 -20.733 1.00 60.69 91 ASN A C 1
ATOM 713 O O . ASN A 1 91 ? -40.199 -32.372 -20.663 1.00 60.69 91 ASN A O 1
ATOM 717 N N . GLU A 1 92 ? -39.727 -30.461 -21.734 1.00 59.06 92 GLU A N 1
ATOM 718 C CA . GLU A 1 92 ? -40.631 -30.650 -22.868 1.00 59.06 92 GLU A CA 1
ATOM 719 C C . GLU A 1 92 ? -40.404 -31.993 -23.586 1.00 59.06 92 GLU A C 1
ATOM 721 O O . GLU A 1 92 ? -41.333 -32.572 -24.148 1.00 59.06 92 GLU A O 1
ATOM 726 N N . HIS A 1 93 ? -39.205 -32.567 -23.439 1.00 58.62 93 HIS A N 1
ATOM 727 C CA . HIS A 1 93 ? -38.873 -33.927 -23.854 1.00 58.62 93 HIS A CA 1
ATOM 728 C C . HIS A 1 93 ? -39.763 -35.005 -23.204 1.00 58.62 93 HIS A C 1
ATOM 730 O O . HIS A 1 93 ? -40.299 -35.866 -23.899 1.00 58.62 93 HIS A O 1
ATOM 736 N N . THR A 1 94 ? -40.010 -34.934 -21.893 1.00 61.25 94 THR A N 1
ATOM 737 C CA . THR A 1 94 ? -40.873 -35.883 -21.169 1.00 61.25 94 THR A CA 1
ATOM 738 C C . THR A 1 94 ? -42.350 -35.692 -21.531 1.00 61.25 94 THR A C 1
ATOM 740 O O . THR A 1 94 ? -43.112 -36.661 -21.552 1.00 61.25 94 THR A O 1
ATOM 743 N N . ARG A 1 95 ? -42.761 -34.459 -21.872 1.00 63.03 95 ARG A N 1
ATOM 744 C CA . ARG A 1 95 ? -44.106 -34.153 -22.398 1.00 63.03 95 ARG A CA 1
ATOM 745 C C . ARG A 1 95 ? -44.308 -34.683 -23.820 1.00 63.03 95 ARG A C 1
ATOM 747 O O . ARG A 1 95 ? -45.383 -35.207 -24.105 1.00 63.03 95 ARG A O 1
ATOM 754 N N . ASN A 1 96 ? -43.293 -34.612 -24.683 1.00 61.91 96 ASN A N 1
ATOM 755 C CA . ASN A 1 96 ? -43.355 -35.189 -26.029 1.00 61.91 96 ASN A CA 1
ATOM 756 C C . ASN A 1 96 ? -43.359 -36.723 -26.006 1.00 61.91 96 ASN A C 1
ATOM 758 O O . ASN A 1 96 ? -44.162 -37.318 -26.717 1.00 61.91 96 ASN A O 1
ATOM 762 N N . ILE A 1 97 ? -42.582 -37.364 -25.125 1.00 63.09 97 ILE A N 1
ATOM 763 C CA . ILE A 1 97 ? -42.622 -38.829 -24.959 1.00 63.09 97 ILE A CA 1
ATOM 764 C C . ILE A 1 97 ? -43.999 -39.293 -24.452 1.00 63.09 97 ILE A C 1
ATOM 766 O O . ILE A 1 97 ? -44.584 -40.212 -25.023 1.00 63.09 97 ILE A O 1
ATOM 770 N N . LYS A 1 98 ? -44.576 -38.626 -23.437 1.00 65.31 98 LYS A N 1
ATOM 771 C CA . LYS A 1 98 ? -45.934 -38.947 -22.950 1.00 65.31 98 LYS A CA 1
ATOM 772 C C . LYS A 1 98 ? -47.010 -38.758 -24.029 1.00 65.31 98 LYS A C 1
ATOM 774 O O . LYS A 1 98 ? -47.933 -39.559 -24.095 1.00 65.31 98 LYS A O 1
ATOM 779 N N . ARG A 1 99 ? -46.899 -37.732 -24.885 1.00 62.12 99 ARG A N 1
ATOM 780 C CA . ARG A 1 99 ? -47.817 -37.525 -26.025 1.00 62.12 99 ARG A CA 1
ATOM 781 C C . ARG A 1 99 ? -47.682 -38.609 -27.094 1.00 62.12 99 ARG A C 1
ATOM 783 O O . ARG A 1 99 ? -48.690 -39.014 -27.661 1.00 62.12 99 ARG A O 1
ATOM 790 N N . GLN A 1 100 ? -46.468 -39.091 -27.342 1.00 63.88 100 GLN A N 1
ATOM 791 C CA . GLN A 1 100 ? -46.209 -40.121 -28.346 1.00 63.88 100 GLN A CA 1
ATOM 792 C C . GLN A 1 100 ? -46.757 -41.494 -27.918 1.00 63.88 100 GLN A C 1
ATOM 794 O O . GLN A 1 100 ? -47.318 -42.204 -28.744 1.00 63.88 100 GLN A O 1
ATOM 799 N N . MET A 1 101 ? -46.722 -41.815 -26.619 1.00 62.06 101 MET A N 1
ATOM 800 C CA . MET A 1 101 ? -47.253 -43.080 -26.082 1.00 62.06 101 MET A CA 1
ATOM 801 C C . MET A 1 101 ? -48.791 -43.174 -26.045 1.00 62.06 101 MET A C 1
ATOM 803 O O . MET A 1 101 ? -49.329 -44.275 -25.974 1.00 62.06 101 MET A O 1
ATOM 807 N N . ILE A 1 102 ? -49.528 -42.057 -26.107 1.00 61.41 102 ILE A N 1
ATOM 808 C CA . ILE A 1 102 ? -51.007 -42.079 -26.076 1.00 61.41 102 ILE A CA 1
ATOM 809 C C . ILE A 1 102 ? -51.605 -42.498 -27.434 1.00 61.41 102 ILE A C 1
ATOM 811 O O . ILE A 1 102 ? -52.715 -43.020 -27.473 1.00 61.41 102 ILE A O 1
ATOM 815 N N . HIS A 1 103 ? -50.866 -42.357 -28.539 1.00 58.12 103 HIS A N 1
ATOM 816 C CA . HIS A 1 103 ? -51.332 -42.776 -29.867 1.00 58.12 103 HIS A CA 1
ATOM 817 C C . HIS A 1 103 ? -51.104 -44.262 -30.184 1.00 58.12 103 HIS A C 1
ATOM 819 O O . HIS A 1 103 ? -51.688 -44.767 -31.138 1.00 58.12 103 HIS A O 1
ATOM 825 N N . GLU A 1 104 ? -50.300 -44.972 -29.393 1.00 56.47 104 GLU A N 1
ATOM 826 C CA . GLU A 1 104 ? -49.918 -46.366 -29.673 1.00 56.47 104 GLU A CA 1
ATOM 827 C C . GLU A 1 104 ? -50.834 -47.402 -28.995 1.00 56.47 104 GLU A C 1
ATOM 829 O O . GLU A 1 104 ? -50.664 -48.598 -29.192 1.00 56.47 104 GLU A O 1
ATOM 834 N N . ASN A 1 105 ? -51.835 -46.959 -28.223 1.00 58.16 105 ASN A N 1
ATOM 835 C CA . ASN A 1 105 ? -52.729 -47.830 -27.446 1.00 58.16 105 ASN A CA 1
ATOM 836 C C . ASN A 1 105 ? -54.206 -47.746 -27.895 1.00 58.16 105 ASN A C 1
ATOM 838 O O . ASN A 1 105 ? -55.122 -47.981 -27.108 1.00 58.16 105 ASN A O 1
ATOM 842 N N . GLN A 1 106 ? -54.444 -47.361 -29.155 1.00 57.62 106 GLN A N 1
ATOM 843 C CA . GLN A 1 106 ? -55.768 -47.358 -29.799 1.00 57.62 106 GLN A CA 1
ATOM 844 C C . GLN A 1 106 ? -55.795 -48.180 -31.103 1.00 57.62 106 GLN A C 1
ATOM 846 O O . GLN A 1 106 ? -56.506 -47.823 -32.043 1.00 57.62 106 GLN A O 1
ATOM 851 N N . ALA A 1 107 ? -55.045 -49.283 -31.154 1.00 48.34 107 ALA A N 1
ATOM 852 C CA . ALA A 1 107 ? -55.172 -50.313 -32.186 1.00 48.34 107 ALA A CA 1
ATOM 853 C C 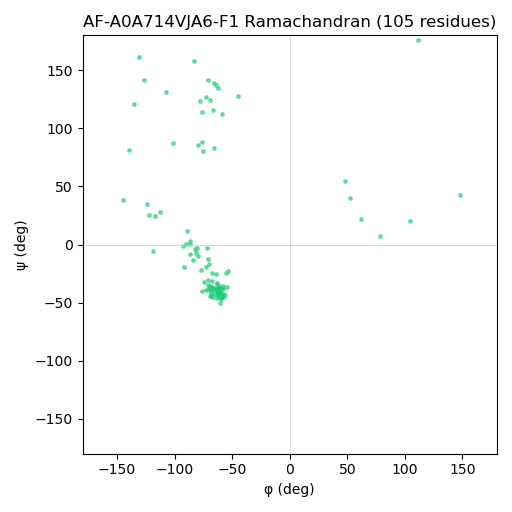. ALA A 1 107 ? -55.417 -51.678 -31.537 1.00 48.34 107 ALA A C 1
ATOM 855 O O . ALA A 1 107 ? -54.696 -51.992 -30.564 1.00 48.34 107 ALA A O 1
#

Sequence (107 aa):
MKKENYSFKRACAVVGGQSAMARLLDVSPPSVNQWIKGVRQLPAERCPAIERATRGGVLCEELRPDVDWSYLRRSSCYSLNMSMKQPNDENEHTRNIKRQMIHENQA

Secondary structure (DSSP, 8-state):
-PPP-HHHHHHHHHHTSHHHHHHHTT--HHHHHHHHTTSSPPPGGGHHHHHHHTTTSS-HHHH-TTS-HHHHHHGGGGGSSS----S----HHHHHHHHHHHSTT--

Nearest PDB structures (foldseek):
  3bd1-assembly1_A-1  TM=9.179E-01  e=4.879E-04  Xylella fastidiosa subsp. sandyi Ann-1
  8co2-assembly1_A  TM=7.983E-01  e=8.421E-02  Escherichia coli O157
  8c7k-assembly1_A  TM=6.149E-01  e=2.681E-02  Escherichia coli O157:H7
  3omt-assembly1_B  TM=7.921E-01  e=1.987E-01  Cytophaga hutchinsonii ATCC 33406
  5d4z-assembly8_U  TM=4.396E-01  e=3.326E-01  Salmonella phage SPC32H

Solvent-accessible surface area (backbone atoms only — not comparable to full-atom values): 6538 Å² total; per-residue (Å²): 132,71,63,61,34,59,55,53,48,51,41,20,57,70,53,66,26,60,65,44,41,15,62,74,69,74,48,58,54,67,59,51,52,29,30,31,48,42,76,38,82,74,60,72,90,51,32,65,59,51,15,58,66,36,72,64,76,38,49,48,57,67,67,41,73,89,52,70,58,72,61,63,64,64,61,72,69,73,70,86,73,75,78,73,78,76,90,75,80,80,48,67,66,62,54,50,52,58,58,58,58,64,72,73,73,80,124